Protein AF-A0A2V8JGI2-F1 (afdb_monomer_lite)

pLDDT: mean 92.16, std 6.66, range [58.88, 97.75]

Radius of gyration: 19.67 Å; chains: 1; bounding box: 47×32×58 Å

Foldseek 3Di:
DPVPVVVVVVVVVVVVVVVVVVVLVVLLVVLQVVLQVQCPDPCLPCVVPNDVSLVVSLVSSQVSCVVVVHHDDSVQKDKDQQDWDQDPPDRDIDRGMGIGGHD

Secondary structure (DSSP, 8-state):
--SHHHHHHHHHHHHHHHHHHHHHHHHHHHHHHHHHHHHTSGGG-HHHH-HHHHHHHHHHHHHHHHHTT----GGGEEEEEEEEEE-TTSS-EEEEEEEEE--

Sequence (103 aa):
MAMILPLLTLLLVGIVNMGLMIREHQVLQNAAREGARYSTLQGNRITTAGDATEQAIK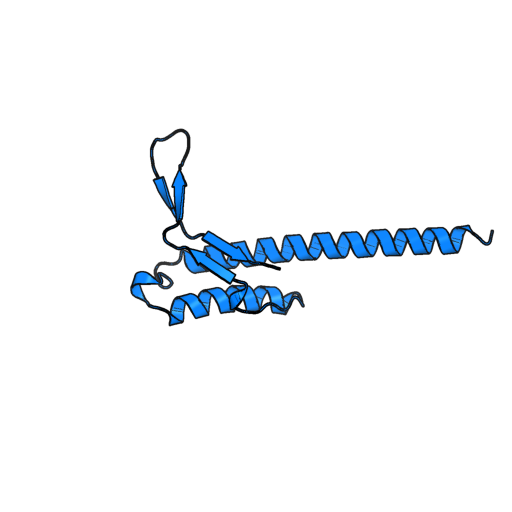TRVQRYLAQERITIATSDVTINQNYTYTVAPSPGTVTASQVTVSY

Structure (mmCIF, N/CA/C/O backbone):
data_AF-A0A2V8JGI2-F1
#
_entry.id   AF-A0A2V8JGI2-F1
#
loop_
_atom_site.group_PDB
_atom_site.id
_atom_site.type_symbol
_atom_site.label_atom_id
_atom_site.label_alt_id
_atom_site.label_comp_id
_atom_site.label_asym_id
_atom_site.label_entity_id
_atom_site.label_seq_id
_atom_site.pdbx_PDB_ins_code
_atom_site.Cartn_x
_atom_site.Cartn_y
_atom_site.Cartn_z
_atom_site.occupancy
_atom_site.B_iso_or_equiv
_atom_site.auth_seq_id
_atom_site.auth_comp_id
_atom_site.auth_asym_id
_atom_site.auth_atom_id
_atom_site.pdbx_PDB_model_num
ATOM 1 N N . MET A 1 1 ? -23.070 11.805 41.328 1.00 58.88 1 MET A N 1
ATOM 2 C CA . MET A 1 1 ? -21.936 11.200 40.592 1.00 58.88 1 MET A CA 1
ATOM 3 C C . MET A 1 1 ? -22.418 10.250 39.480 1.00 58.88 1 MET A C 1
ATOM 5 O O . MET A 1 1 ? -21.949 9.127 39.409 1.00 58.88 1 MET A O 1
ATOM 9 N N . ALA A 1 2 ? -23.348 10.665 38.605 1.00 80.50 2 ALA A N 1
ATOM 10 C CA . ALA A 1 2 ? -23.846 9.811 37.507 1.00 80.50 2 ALA A CA 1
ATOM 11 C C . ALA A 1 2 ? -23.284 10.203 36.125 1.00 80.50 2 ALA A C 1
ATOM 13 O O . ALA A 1 2 ? -23.287 9.394 35.209 1.00 80.50 2 ALA A O 1
ATOM 14 N N . MET A 1 3 ? -22.757 11.427 35.990 1.00 88.38 3 MET A N 1
ATOM 15 C CA . MET A 1 3 ? -22.284 11.988 34.714 1.00 88.38 3 MET A CA 1
ATOM 16 C C . MET A 1 3 ? -20.794 11.745 34.437 1.00 88.38 3 MET A C 1
ATOM 18 O O . MET A 1 3 ? -20.339 11.912 33.312 1.00 88.38 3 MET A O 1
ATOM 22 N N . ILE A 1 4 ? -20.022 11.348 35.452 1.00 94.44 4 ILE A N 1
ATOM 23 C CA . ILE A 1 4 ? -18.568 11.169 35.316 1.00 94.44 4 ILE A CA 1
ATOM 24 C C . ILE A 1 4 ? -18.260 9.922 34.486 1.00 94.44 4 ILE A C 1
ATOM 26 O O . ILE A 1 4 ? -17.464 9.985 33.558 1.00 94.44 4 ILE A O 1
ATOM 30 N N . LEU A 1 5 ? -18.927 8.804 34.780 1.00 93.69 5 LEU A N 1
ATOM 31 C CA . LEU A 1 5 ? -18.742 7.555 34.044 1.00 93.69 5 LEU A CA 1
ATOM 32 C C . LEU A 1 5 ? -19.060 7.688 32.541 1.00 93.69 5 LEU A C 1
ATOM 34 O O . LEU A 1 5 ? -18.179 7.354 31.752 1.00 93.69 5 LEU A O 1
ATOM 38 N N . PRO A 1 6 ? -20.222 8.225 32.108 1.00 94.12 6 PRO A N 1
ATOM 39 C CA . PRO A 1 6 ? -20.502 8.382 30.680 1.00 94.12 6 PRO A CA 1
ATOM 40 C C . PRO A 1 6 ? -19.512 9.331 29.982 1.00 94.12 6 PRO A C 1
ATOM 42 O O . PRO A 1 6 ? -19.098 9.062 28.852 1.00 94.12 6 PRO A O 1
ATOM 45 N N . LEU A 1 7 ? -19.060 10.393 30.659 1.00 95.06 7 LEU A N 1
ATOM 46 C CA . LEU A 1 7 ? -18.049 11.303 30.113 1.00 95.06 7 LEU A CA 1
ATOM 47 C C . LEU A 1 7 ? -16.687 10.614 29.931 1.00 95.06 7 LEU A C 1
ATOM 49 O O . LEU A 1 7 ? -16.057 10.763 28.886 1.00 95.06 7 LEU A O 1
ATOM 53 N N . LEU A 1 8 ? -16.248 9.825 30.915 1.00 95.75 8 LEU A N 1
ATOM 54 C CA . LEU A 1 8 ? -15.000 9.064 30.823 1.00 95.75 8 LEU A CA 1
ATOM 55 C C . LEU A 1 8 ? -15.067 7.996 29.729 1.00 95.75 8 LEU A C 1
ATOM 57 O O . LEU A 1 8 ? -14.092 7.818 29.003 1.00 95.75 8 LEU A O 1
ATOM 61 N N . THR A 1 9 ? -16.208 7.320 29.563 1.00 95.88 9 THR A N 1
ATOM 62 C CA . THR A 1 9 ? -16.375 6.348 28.472 1.00 95.88 9 THR A CA 1
ATOM 63 C C . THR A 1 9 ? -16.319 7.015 27.102 1.00 95.88 9 THR A C 1
ATOM 65 O O . THR A 1 9 ? -15.650 6.498 26.213 1.00 95.88 9 THR A O 1
ATOM 68 N N . LEU A 1 10 ? -16.944 8.188 26.940 1.00 96.69 10 LEU A N 1
ATOM 69 C CA . LEU A 1 10 ? -16.875 8.962 25.700 1.00 96.69 10 LEU A CA 1
ATOM 70 C C . LEU A 1 10 ? -15.424 9.351 25.381 1.00 96.69 10 LEU A C 1
ATOM 72 O O . LEU A 1 10 ? -14.963 9.158 24.257 1.00 96.69 10 LEU A O 1
ATOM 76 N N . LEU A 1 11 ? -14.700 9.860 26.382 1.00 97.38 11 LEU A N 1
ATOM 77 C CA . LEU A 1 11 ? -13.298 10.241 26.239 1.00 97.38 11 LEU A CA 1
ATOM 78 C C . LEU A 1 11 ? -12.432 9.039 25.841 1.00 97.38 11 LEU A C 1
ATOM 80 O O . LEU A 1 11 ? -11.627 9.142 24.919 1.00 97.38 11 LEU A O 1
ATOM 84 N N . LEU A 1 12 ? -12.618 7.894 26.502 1.00 97.44 12 LEU A N 1
ATOM 85 C CA . LEU A 1 12 ? -11.851 6.681 26.232 1.00 97.44 12 LEU A CA 1
ATOM 86 C C . LEU A 1 12 ? -12.106 6.168 24.812 1.00 97.44 12 LEU A C 1
ATOM 88 O O . LEU A 1 12 ? -11.152 5.881 24.093 1.00 97.44 12 LEU A O 1
ATOM 92 N N . VAL A 1 13 ? -13.368 6.121 24.376 1.00 97.75 13 VAL A N 1
ATOM 93 C CA . VAL A 1 13 ? -13.725 5.747 22.998 1.00 97.75 13 VAL A CA 1
ATOM 94 C C . VAL A 1 13 ? -13.089 6.707 21.990 1.00 97.75 13 VAL A C 1
ATOM 96 O O . VAL A 1 13 ? -12.518 6.256 20.999 1.00 97.75 13 VAL A O 1
ATOM 99 N N . GLY A 1 14 ? -13.122 8.017 22.255 1.00 97.50 14 GLY A N 1
ATOM 100 C CA . GLY A 1 14 ? -12.480 9.018 21.400 1.00 97.50 14 GLY A CA 1
ATOM 101 C C . GLY A 1 14 ? -10.970 8.804 21.261 1.00 97.50 14 GLY A C 1
ATOM 102 O O . GLY A 1 14 ? -10.450 8.779 20.146 1.00 97.50 14 GLY A O 1
ATOM 103 N N . ILE A 1 15 ? -10.275 8.581 22.381 1.00 97.69 15 ILE A N 1
ATOM 104 C CA . ILE A 1 15 ? -8.827 8.325 22.402 1.00 97.69 15 ILE A CA 1
ATOM 105 C C . ILE A 1 15 ? -8.488 7.036 21.646 1.00 97.69 15 ILE A C 1
ATOM 107 O O . ILE A 1 15 ? -7.568 7.031 20.830 1.00 97.69 15 ILE A O 1
ATOM 111 N N . VAL A 1 16 ? -9.233 5.952 21.885 1.00 97.62 16 VAL A N 1
ATOM 112 C CA . VAL A 1 16 ? -8.998 4.664 21.215 1.00 97.62 16 VAL A CA 1
ATOM 113 C C . VAL A 1 16 ? -9.202 4.795 19.707 1.00 97.62 16 VAL A C 1
ATOM 115 O O . VAL A 1 16 ? -8.327 4.389 18.947 1.00 97.62 16 VAL A O 1
ATOM 118 N N . ASN A 1 17 ? -10.296 5.418 19.263 1.00 96.38 17 ASN A N 1
ATOM 119 C CA . ASN A 1 17 ? -10.575 5.594 17.836 1.00 96.38 17 ASN A CA 1
ATOM 120 C C . ASN A 1 17 ? -9.498 6.433 17.136 1.00 96.38 17 ASN A C 1
ATOM 122 O O . ASN A 1 17 ? -9.038 6.069 16.053 1.00 96.38 17 ASN A O 1
ATOM 126 N N . MET A 1 18 ? -9.043 7.519 17.765 1.00 96.94 18 MET A N 1
ATOM 127 C CA . MET A 1 18 ? -7.966 8.337 17.206 1.00 96.94 18 MET A CA 1
ATOM 128 C C . MET A 1 18 ? -6.629 7.583 17.179 1.00 96.94 18 MET A C 1
ATOM 130 O O . MET A 1 18 ? -5.902 7.658 16.189 1.00 96.94 18 MET A O 1
ATOM 134 N N . GLY A 1 19 ? -6.326 6.797 18.216 1.00 96.50 19 GLY A N 1
ATOM 135 C CA . GLY A 1 19 ? -5.147 5.930 18.239 1.00 96.50 19 GLY A CA 1
ATOM 136 C C . GLY A 1 19 ? -5.154 4.890 17.115 1.00 96.50 19 GLY A C 1
ATOM 137 O O . GLY A 1 19 ? -4.126 4.674 16.472 1.00 96.50 19 GLY A O 1
ATOM 138 N N . LEU A 1 20 ? -6.314 4.291 16.830 1.00 95.12 20 LEU A N 1
ATOM 139 C CA . LEU A 1 20 ? -6.480 3.341 15.727 1.00 95.12 20 LEU A CA 1
ATOM 140 C C . LEU A 1 20 ? -6.281 4.008 14.357 1.00 95.12 20 LEU A C 1
ATOM 142 O O . LEU A 1 20 ? -5.543 3.464 13.538 1.00 95.12 20 LEU A O 1
ATOM 146 N N . MET A 1 21 ? -6.830 5.207 14.136 1.00 94.50 21 MET A N 1
ATOM 147 C CA . MET A 1 21 ? -6.595 5.970 12.899 1.00 94.50 21 MET A CA 1
ATOM 148 C C . MET A 1 21 ? -5.111 6.289 12.679 1.00 94.50 21 MET A C 1
ATOM 150 O O . MET A 1 21 ? -4.586 6.115 11.578 1.00 94.50 21 MET A O 1
ATOM 154 N N . ILE A 1 22 ? -4.408 6.728 13.729 1.00 96.25 22 ILE A N 1
ATOM 155 C CA . ILE A 1 22 ? -2.970 7.021 13.644 1.00 96.25 22 ILE A CA 1
ATOM 156 C C . ILE A 1 22 ? -2.182 5.745 13.327 1.00 96.25 22 ILE A C 1
ATOM 158 O O . ILE A 1 22 ? -1.279 5.777 12.486 1.00 96.25 22 ILE A O 1
ATOM 162 N N . ARG A 1 23 ? -2.538 4.617 13.958 1.00 96.00 23 ARG A N 1
ATOM 163 C CA . ARG A 1 23 ? -1.930 3.313 13.667 1.00 96.00 23 ARG A CA 1
ATOM 164 C C . ARG A 1 23 ? -2.092 2.948 12.191 1.00 96.00 23 ARG A C 1
ATOM 166 O O . ARG A 1 23 ? -1.101 2.592 11.561 1.00 96.00 23 ARG A O 1
ATOM 173 N N . GLU A 1 24 ? -3.303 3.027 11.641 1.00 94.94 24 GLU A N 1
ATOM 174 C CA . GLU A 1 24 ? -3.552 2.677 10.234 1.00 94.94 24 GLU A CA 1
ATOM 175 C C . GLU A 1 24 ? -2.714 3.532 9.283 1.00 94.94 24 GLU A C 1
ATOM 177 O O . GLU A 1 24 ? -2.063 2.998 8.384 1.00 94.94 24 GLU A O 1
ATOM 182 N N . HIS A 1 25 ? -2.628 4.840 9.536 1.00 94.69 25 HIS A N 1
ATOM 183 C CA . HIS A 1 25 ? -1.811 5.734 8.722 1.00 94.69 25 HIS A CA 1
ATOM 184 C C . HIS A 1 25 ? -0.321 5.353 8.737 1.00 94.69 25 HIS A C 1
ATOM 186 O O . HIS A 1 25 ? 0.325 5.301 7.689 1.00 94.69 25 HIS A O 1
ATOM 192 N N . GLN A 1 26 ? 0.232 5.029 9.909 1.00 96.62 26 GLN A N 1
ATOM 193 C CA . GLN A 1 26 ? 1.624 4.581 10.032 1.00 96.62 26 GLN A CA 1
ATOM 194 C C . GLN A 1 26 ? 1.863 3.240 9.330 1.00 96.62 26 GLN A C 1
ATOM 196 O O . GLN A 1 26 ? 2.891 3.051 8.676 1.00 96.62 26 GLN A O 1
ATOM 201 N N . VAL A 1 27 ? 0.914 2.311 9.441 1.00 97.31 27 VAL A N 1
ATOM 202 C CA . VAL A 1 27 ? 0.977 1.010 8.769 1.00 97.31 27 VAL A CA 1
ATOM 203 C C . VAL A 1 27 ? 0.976 1.179 7.246 1.00 97.31 27 VAL A C 1
ATOM 205 O O . VAL A 1 27 ? 1.811 0.570 6.576 1.00 97.31 27 VAL A O 1
ATOM 208 N N . LEU A 1 28 ? 0.120 2.048 6.700 1.00 96.25 28 LEU A N 1
ATOM 209 C CA . LEU A 1 28 ? 0.082 2.364 5.266 1.00 96.25 28 LEU A CA 1
ATOM 210 C C . LEU A 1 28 ? 1.411 2.947 4.772 1.00 96.25 28 LEU A C 1
ATOM 212 O O . LEU A 1 28 ? 1.956 2.483 3.769 1.00 96.25 28 LEU A O 1
ATOM 216 N N . GLN A 1 29 ? 1.983 3.906 5.507 1.00 96.56 29 GLN A N 1
ATOM 217 C CA . GLN A 1 29 ? 3.295 4.471 5.176 1.00 96.56 29 GLN A CA 1
ATOM 218 C C . GLN A 1 29 ? 4.407 3.413 5.213 1.00 96.56 29 GLN A C 1
ATOM 220 O O . GLN A 1 29 ? 5.270 3.374 4.333 1.00 96.56 29 GLN A O 1
ATOM 225 N N . ASN A 1 30 ? 4.386 2.527 6.210 1.00 97.06 30 ASN A N 1
ATOM 226 C CA . ASN A 1 30 ? 5.352 1.438 6.320 1.00 97.06 30 ASN A CA 1
ATOM 227 C C . ASN A 1 30 ? 5.223 0.432 5.170 1.00 97.06 30 ASN A C 1
ATOM 229 O O . ASN A 1 30 ? 6.245 0.015 4.619 1.00 97.06 30 ASN A O 1
ATOM 233 N N . ALA A 1 31 ? 3.998 0.095 4.766 1.00 97.12 31 ALA A N 1
ATOM 234 C CA . ALA A 1 31 ? 3.742 -0.782 3.631 1.00 97.12 31 ALA A CA 1
ATOM 235 C C . ALA A 1 31 ? 4.234 -0.166 2.313 1.00 97.12 31 ALA A C 1
ATOM 237 O O . ALA A 1 31 ? 4.927 -0.838 1.546 1.00 97.12 31 ALA A O 1
ATOM 238 N N . ALA A 1 32 ? 3.951 1.120 2.076 1.00 96.88 32 ALA A N 1
ATOM 239 C CA . ALA A 1 32 ? 4.445 1.848 0.908 1.00 96.88 32 ALA A CA 1
ATOM 240 C C . ALA A 1 32 ? 5.982 1.880 0.873 1.00 96.88 32 ALA A C 1
ATOM 242 O O . ALA A 1 32 ? 6.591 1.616 -0.165 1.00 96.88 32 ALA A O 1
ATOM 243 N N . ARG A 1 33 ? 6.623 2.120 2.024 1.00 96.25 33 ARG A N 1
ATOM 244 C CA . ARG A 1 33 ? 8.086 2.113 2.170 1.00 96.25 33 ARG A CA 1
ATOM 245 C C . ARG A 1 33 ? 8.699 0.742 1.882 1.00 96.25 33 ARG A C 1
ATOM 247 O O . ARG A 1 33 ? 9.708 0.670 1.182 1.00 96.25 33 ARG A O 1
ATOM 254 N N . GLU A 1 34 ? 8.105 -0.341 2.380 1.00 96.06 34 GLU A N 1
ATOM 255 C CA . GLU A 1 34 ? 8.570 -1.701 2.070 1.00 96.06 34 GLU A CA 1
ATOM 256 C C . GLU A 1 34 ? 8.346 -2.051 0.591 1.00 96.06 34 GLU A C 1
ATOM 258 O O . GLU A 1 34 ? 9.221 -2.653 -0.034 1.00 96.06 34 GLU A O 1
ATOM 263 N N . GLY A 1 35 ? 7.226 -1.618 0.001 1.00 95.50 35 GLY A N 1
ATOM 264 C CA . GLY A 1 35 ? 6.970 -1.727 -1.436 1.00 95.50 35 GLY A CA 1
ATOM 265 C C . GLY A 1 35 ? 8.024 -1.003 -2.270 1.00 95.50 35 GLY A C 1
ATOM 266 O O . GLY A 1 35 ? 8.584 -1.588 -3.195 1.00 95.50 35 GLY A O 1
ATOM 267 N N . ALA A 1 36 ? 8.357 0.238 -1.907 1.00 95.19 36 ALA A N 1
ATOM 268 C CA . ALA A 1 36 ? 9.392 1.023 -2.573 1.00 95.19 36 ALA A CA 1
ATOM 269 C C . ALA A 1 36 ? 10.773 0.364 -2.449 1.00 95.19 36 ALA A C 1
ATOM 271 O O . ALA A 1 36 ? 11.469 0.225 -3.453 1.00 95.19 36 ALA A O 1
ATOM 272 N N . ARG A 1 37 ? 11.143 -0.125 -1.255 1.00 94.62 37 ARG A N 1
ATOM 273 C CA . ARG A 1 37 ? 12.395 -0.873 -1.040 1.00 94.62 37 ARG A CA 1
ATOM 274 C C . ARG A 1 37 ? 12.473 -2.115 -1.922 1.00 94.62 37 ARG A C 1
ATOM 276 O O . ARG A 1 37 ? 13.521 -2.406 -2.486 1.00 94.62 37 ARG A O 1
ATOM 283 N N . TYR A 1 38 ? 11.381 -2.868 -2.019 1.00 95.56 38 TYR A N 1
ATOM 284 C CA . TYR A 1 38 ? 11.337 -4.067 -2.848 1.00 95.56 38 TYR A CA 1
ATOM 285 C C . TYR A 1 38 ? 11.401 -3.719 -4.342 1.00 95.56 38 TYR A C 1
ATOM 287 O O . TYR A 1 38 ? 12.108 -4.386 -5.093 1.00 95.56 38 TYR A O 1
ATOM 295 N N . SER A 1 39 ? 10.726 -2.649 -4.760 1.00 94.88 39 SER A N 1
ATOM 296 C CA . SER A 1 39 ? 10.679 -2.176 -6.147 1.00 94.88 39 SER A CA 1
ATOM 297 C C . SER A 1 39 ? 12.033 -1.677 -6.676 1.00 94.88 39 SER A C 1
ATOM 299 O O . SER A 1 39 ? 12.302 -1.793 -7.867 1.00 94.88 39 SER A O 1
ATOM 301 N N . THR A 1 40 ? 12.920 -1.152 -5.824 1.00 91.88 40 THR A N 1
ATOM 302 C CA . THR A 1 40 ? 14.244 -0.664 -6.261 1.00 91.88 40 THR A CA 1
ATOM 303 C C . THR A 1 40 ? 15.277 -1.768 -6.498 1.00 91.88 40 THR A C 1
ATOM 305 O O . THR A 1 40 ? 16.338 -1.494 -7.064 1.00 91.88 40 THR A O 1
ATOM 308 N N . LEU A 1 41 ? 14.999 -3.012 -6.094 1.00 92.44 41 LEU A N 1
ATOM 309 C CA . LEU A 1 41 ? 15.913 -4.134 -6.310 1.00 92.44 41 LEU A CA 1
ATOM 310 C C . LEU A 1 41 ? 16.084 -4.411 -7.809 1.00 92.44 41 LEU A C 1
ATOM 312 O O . LEU A 1 41 ? 15.113 -4.429 -8.560 1.00 92.44 41 LEU A O 1
ATOM 316 N N . GLN A 1 42 ? 17.316 -4.696 -8.244 1.00 88.50 42 GLN A N 1
ATOM 317 C CA . GLN A 1 42 ? 17.630 -4.910 -9.663 1.00 88.50 42 GLN A CA 1
ATOM 318 C C . GLN A 1 42 ? 16.777 -6.016 -10.306 1.00 88.50 42 GLN A C 1
ATOM 320 O O . GLN A 1 42 ? 16.312 -5.847 -11.430 1.00 88.50 42 GLN A O 1
ATOM 325 N N . GLY A 1 43 ? 16.525 -7.113 -9.583 1.00 89.00 43 GLY A N 1
ATOM 326 C CA . GLY A 1 43 ? 15.671 -8.210 -10.054 1.00 89.00 43 GLY A CA 1
ATOM 327 C C . GLY A 1 43 ? 14.187 -7.847 -10.180 1.00 89.00 43 GLY A C 1
ATOM 328 O O . GLY A 1 43 ? 13.447 -8.558 -10.849 1.00 89.00 43 GLY A O 1
ATOM 329 N N . ASN A 1 44 ? 13.763 -6.726 -9.590 1.00 92.75 44 ASN A N 1
ATOM 330 C CA . ASN A 1 44 ? 12.380 -6.262 -9.590 1.00 92.75 44 ASN A CA 1
ATOM 331 C C . ASN A 1 44 ? 12.149 -5.068 -10.528 1.00 92.75 44 ASN A C 1
ATOM 333 O O . ASN A 1 44 ? 11.134 -4.380 -10.424 1.00 92.75 44 ASN A O 1
ATOM 337 N N . ARG A 1 45 ? 13.066 -4.808 -11.466 1.00 91.00 45 ARG A N 1
ATOM 338 C CA . ARG A 1 45 ? 12.856 -3.788 -12.497 1.00 91.00 45 ARG A CA 1
ATOM 339 C C . ARG A 1 45 ? 11.796 -4.263 -13.490 1.00 91.00 45 ARG A C 1
ATOM 341 O O . ARG A 1 45 ? 12.025 -5.216 -14.234 1.00 91.00 45 ARG A O 1
ATOM 348 N N . ILE A 1 46 ? 10.664 -3.566 -13.539 1.00 91.00 46 ILE A N 1
ATOM 349 C CA . ILE A 1 46 ? 9.517 -3.900 -14.399 1.00 91.00 46 ILE A CA 1
ATOM 350 C C . ILE A 1 46 ? 9.929 -3.864 -15.873 1.00 91.00 46 ILE A C 1
ATOM 352 O O . ILE A 1 46 ? 9.568 -4.749 -16.636 1.00 91.00 46 ILE A O 1
ATOM 356 N N . THR A 1 47 ? 10.783 -2.917 -16.271 1.00 87.12 47 THR A N 1
ATOM 357 C CA . THR A 1 47 ? 11.275 -2.826 -17.657 1.00 87.12 47 THR A CA 1
ATOM 358 C C . THR A 1 47 ? 12.116 -4.025 -18.101 1.00 87.12 47 THR A C 1
ATOM 360 O O . THR A 1 47 ? 12.293 -4.228 -19.297 1.00 87.12 47 THR A O 1
ATOM 363 N N . THR A 1 48 ? 12.666 -4.802 -17.162 1.00 82.94 48 THR A N 1
ATOM 364 C CA . THR A 1 48 ? 13.503 -5.979 -17.448 1.00 82.94 48 THR A CA 1
ATOM 365 C C . THR A 1 48 ? 12.734 -7.285 -17.259 1.00 82.94 48 THR A C 1
ATOM 367 O O . THR A 1 48 ? 12.920 -8.215 -18.034 1.00 82.94 48 THR A O 1
ATOM 370 N N . ALA A 1 49 ? 11.880 -7.357 -16.235 1.00 79.50 49 ALA A N 1
ATOM 371 C CA . ALA A 1 49 ? 11.196 -8.582 -15.820 1.00 79.50 49 ALA A CA 1
ATOM 372 C C . ALA A 1 49 ? 9.698 -8.639 -16.199 1.00 79.50 49 ALA A C 1
ATOM 374 O O . ALA A 1 49 ? 9.084 -9.699 -16.088 1.00 79.50 49 ALA A O 1
ATOM 375 N N . GLY A 1 50 ? 9.116 -7.532 -16.670 1.00 85.06 50 GLY A N 1
ATOM 376 C CA . GLY A 1 50 ? 7.731 -7.439 -17.141 1.00 85.06 50 GLY A CA 1
ATOM 377 C C . GLY A 1 50 ? 6.668 -7.361 -16.037 1.00 85.06 50 GLY A C 1
ATOM 378 O O . GLY A 1 50 ? 6.964 -7.180 -14.853 1.00 85.06 50 GLY A O 1
ATOM 379 N N . ASP A 1 51 ? 5.408 -7.517 -16.446 1.00 84.06 51 ASP A N 1
ATOM 380 C CA . ASP A 1 51 ? 4.207 -7.269 -15.627 1.00 84.06 51 ASP A CA 1
ATOM 381 C C . ASP A 1 51 ? 4.087 -8.182 -14.394 1.00 84.06 51 ASP A C 1
ATOM 383 O O . ASP A 1 51 ? 3.540 -7.786 -13.362 1.00 84.06 51 ASP A O 1
ATOM 387 N N . ALA A 1 52 ? 4.642 -9.399 -14.455 1.00 84.69 52 ALA A N 1
ATOM 388 C CA . ALA A 1 52 ? 4.651 -10.329 -13.320 1.00 84.69 52 ALA A CA 1
ATOM 389 C C . ALA A 1 52 ? 5.369 -9.731 -12.095 1.00 84.69 52 ALA A C 1
ATOM 391 O O . ALA A 1 52 ? 4.968 -9.954 -10.950 1.00 84.69 52 ALA A O 1
ATOM 392 N N . THR A 1 53 ? 6.396 -8.920 -12.338 1.00 91.75 53 THR A N 1
ATOM 393 C CA . THR A 1 53 ? 7.150 -8.218 -11.299 1.00 91.75 53 THR A CA 1
ATOM 394 C C . THR A 1 53 ? 6.372 -7.049 -10.719 1.00 91.75 53 THR A C 1
ATOM 396 O O . THR A 1 53 ? 6.381 -6.857 -9.502 1.00 91.75 53 THR A O 1
ATOM 399 N N . GLU A 1 54 ? 5.646 -6.298 -11.550 1.00 93.44 54 GLU A N 1
ATOM 400 C CA . GLU A 1 54 ? 4.749 -5.251 -11.059 1.00 93.44 54 GLU A CA 1
ATOM 401 C C . GLU A 1 54 ? 3.705 -5.850 -10.105 1.00 93.44 54 GLU A C 1
ATOM 403 O O . GLU A 1 54 ? 3.524 -5.366 -8.983 1.00 93.44 54 GLU A O 1
ATOM 408 N N . GLN A 1 55 ? 3.095 -6.971 -10.497 1.00 95.00 55 GLN A N 1
ATOM 409 C CA . GLN A 1 55 ? 2.137 -7.679 -9.653 1.00 95.00 55 GLN A CA 1
ATOM 410 C C . GLN A 1 55 ? 2.778 -8.218 -8.367 1.00 95.00 55 GLN A C 1
ATOM 412 O O . GLN A 1 55 ? 2.153 -8.167 -7.303 1.00 95.00 55 GLN A O 1
ATOM 417 N N . ALA A 1 56 ? 4.026 -8.691 -8.416 1.00 94.75 56 ALA A N 1
ATOM 418 C CA . ALA A 1 56 ? 4.755 -9.136 -7.229 1.00 94.75 56 ALA A CA 1
ATOM 419 C C . ALA A 1 56 ? 5.001 -7.988 -6.232 1.00 94.75 56 ALA A C 1
ATOM 421 O O . ALA A 1 56 ? 4.818 -8.175 -5.026 1.00 94.75 56 ALA A O 1
ATOM 422 N N . ILE A 1 57 ? 5.347 -6.789 -6.717 1.00 95.75 57 ILE A N 1
ATOM 423 C CA . ILE A 1 57 ? 5.516 -5.593 -5.877 1.00 95.75 57 ILE A CA 1
ATOM 424 C C . ILE A 1 57 ? 4.175 -5.188 -5.245 1.00 95.75 57 ILE A C 1
ATOM 426 O O . ILE A 1 57 ? 4.117 -4.980 -4.031 1.00 95.75 57 ILE A O 1
ATOM 430 N N . LYS A 1 58 ? 3.077 -5.155 -6.014 1.00 97.00 58 LYS A N 1
ATOM 431 C CA . LYS A 1 58 ? 1.727 -4.870 -5.480 1.00 97.00 58 LYS A CA 1
ATOM 432 C C . LYS A 1 58 ? 1.314 -5.887 -4.417 1.00 97.00 58 LYS A C 1
ATOM 434 O O . LYS A 1 58 ? 0.883 -5.519 -3.325 1.00 97.00 58 LYS A O 1
ATOM 439 N N . THR A 1 59 ? 1.537 -7.171 -4.695 1.00 96.75 59 THR A N 1
ATOM 440 C CA . THR A 1 59 ? 1.245 -8.272 -3.766 1.00 96.75 59 THR A CA 1
ATOM 441 C C . THR A 1 59 ? 2.075 -8.161 -2.487 1.00 96.75 59 THR A C 1
ATOM 443 O O . THR A 1 59 ? 1.592 -8.484 -1.403 1.00 96.75 59 THR A O 1
ATOM 446 N N . ARG A 1 60 ? 3.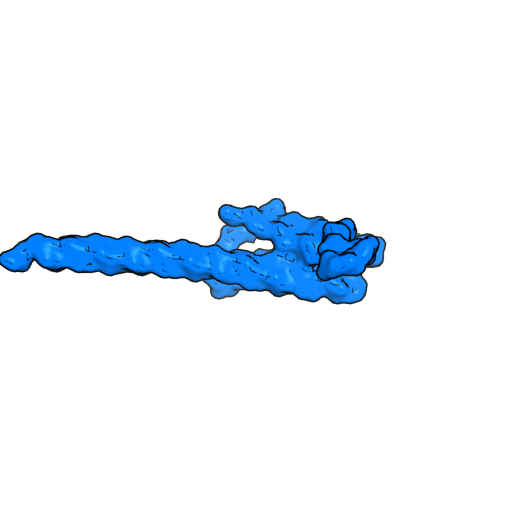322 -7.679 -2.568 1.00 96.19 60 ARG A N 1
ATOM 447 C CA . ARG A 1 60 ? 4.174 -7.447 -1.392 1.00 96.19 60 ARG A CA 1
ATOM 448 C C . ARG A 1 60 ? 3.569 -6.398 -0.458 1.00 96.19 60 ARG A C 1
ATOM 450 O O . ARG A 1 60 ? 3.498 -6.653 0.743 1.00 96.19 60 ARG A O 1
ATOM 457 N N . VAL A 1 61 ? 3.109 -5.271 -1.002 1.00 97.44 61 VAL A N 1
ATOM 458 C CA . VAL A 1 61 ? 2.426 -4.209 -0.239 1.00 97.44 61 VAL A CA 1
ATOM 459 C C . VAL A 1 61 ? 1.127 -4.736 0.368 1.00 97.44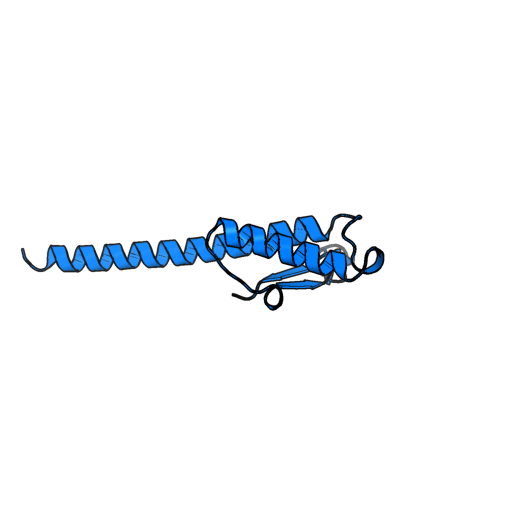 61 VAL A C 1
ATOM 461 O O . VAL A 1 61 ? 0.909 -4.606 1.571 1.00 97.44 61 VAL A O 1
ATOM 464 N N . GLN A 1 62 ? 0.306 -5.414 -0.436 1.00 97.44 62 GLN A N 1
ATOM 465 C CA . GLN A 1 62 ? -0.956 -5.996 0.016 1.00 97.44 62 GLN A CA 1
ATOM 466 C C . GLN A 1 62 ? -0.749 -6.999 1.161 1.00 97.44 62 GLN A C 1
ATOM 468 O O . GLN A 1 62 ? -1.472 -6.967 2.153 1.00 97.44 62 GLN A O 1
ATOM 473 N N . ARG A 1 63 ? 0.266 -7.868 1.067 1.00 97.00 63 ARG A N 1
ATOM 474 C CA . ARG A 1 63 ? 0.599 -8.831 2.127 1.00 97.00 63 ARG A CA 1
ATOM 475 C C . ARG A 1 63 ? 1.038 -8.153 3.419 1.00 97.00 63 ARG A C 1
ATOM 477 O O . ARG A 1 63 ? 0.671 -8.641 4.483 1.00 97.00 63 ARG A O 1
ATOM 484 N N . TYR A 1 64 ? 1.806 -7.066 3.331 1.00 97.31 64 TYR A N 1
ATOM 485 C CA . TYR A 1 64 ? 2.204 -6.287 4.505 1.00 97.31 64 TYR A CA 1
ATOM 486 C C . TYR A 1 64 ? 0.967 -5.743 5.233 1.00 97.31 64 TYR A C 1
ATOM 488 O O . TYR A 1 64 ? 0.828 -5.906 6.440 1.00 97.31 64 TYR A O 1
ATOM 496 N N . LEU A 1 65 ? 0.023 -5.161 4.489 1.00 96.94 65 LEU A N 1
ATOM 497 C CA . LEU A 1 65 ? -1.211 -4.609 5.055 1.00 96.94 65 LEU A CA 1
ATOM 498 C C . LEU A 1 65 ? -2.145 -5.692 5.603 1.00 96.94 65 LEU A C 1
ATOM 500 O O . LEU A 1 65 ? -2.703 -5.531 6.689 1.00 96.94 65 LEU A O 1
ATOM 504 N N . ALA A 1 66 ? -2.242 -6.836 4.923 1.00 96.81 66 ALA A N 1
ATOM 505 C CA . ALA A 1 66 ? -3.062 -7.958 5.371 1.00 96.81 66 ALA A CA 1
ATOM 506 C C . ALA A 1 66 ? -2.597 -8.524 6.727 1.00 96.81 66 ALA A C 1
ATOM 508 O O . ALA A 1 66 ? -3.430 -8.918 7.547 1.00 96.81 66 ALA A O 1
ATOM 509 N N . GLN A 1 67 ? -1.283 -8.526 6.998 1.00 96.62 67 GLN A N 1
ATOM 510 C CA . GLN A 1 67 ? -0.727 -8.908 8.306 1.00 96.62 67 GLN A CA 1
ATOM 511 C C . GLN A 1 67 ? -1.198 -7.972 9.428 1.00 96.62 67 GLN A C 1
ATOM 513 O O . GLN A 1 67 ? -1.435 -8.421 10.547 1.00 96.62 67 GLN A O 1
ATOM 518 N N . GLU A 1 68 ? -1.422 -6.701 9.100 1.00 96.06 68 GLU A N 1
ATOM 519 C CA . GLU A 1 68 ? -1.906 -5.661 10.010 1.00 96.06 68 GLU A CA 1
ATOM 520 C C . GLU A 1 68 ? -3.437 -5.533 10.042 1.00 96.06 68 GLU A C 1
ATOM 522 O O . GLU A 1 68 ? -3.965 -4.604 10.663 1.00 96.06 68 GLU A O 1
ATOM 527 N N . ARG A 1 69 ? -4.149 -6.491 9.426 1.00 95.31 69 ARG A N 1
ATOM 528 C CA . ARG A 1 69 ? -5.618 -6.549 9.297 1.00 95.31 69 ARG A CA 1
ATOM 529 C C . ARG A 1 69 ? -6.224 -5.447 8.420 1.00 95.31 69 ARG A C 1
ATOM 531 O O . ARG A 1 69 ? -7.422 -5.202 8.505 1.00 95.31 69 ARG A O 1
ATOM 538 N N . ILE A 1 70 ? -5.425 -4.841 7.546 1.00 95.00 70 ILE A N 1
ATOM 539 C CA . ILE A 1 70 ? -5.876 -3.862 6.555 1.00 95.00 70 ILE A CA 1
ATOM 540 C C . ILE A 1 70 ? -5.986 -4.566 5.200 1.00 95.00 70 ILE A C 1
ATOM 542 O O . ILE A 1 70 ? -5.020 -5.155 4.715 1.00 95.00 70 ILE A O 1
ATOM 546 N N . THR A 1 71 ? -7.169 -4.531 4.586 1.00 95.06 71 THR A N 1
ATOM 547 C CA . THR A 1 71 ? -7.411 -5.167 3.282 1.00 95.06 71 THR A CA 1
ATOM 548 C C . THR A 1 71 ? -7.489 -4.106 2.198 1.00 95.06 71 THR A C 1
ATOM 550 O O . THR A 1 71 ? -8.298 -3.192 2.300 1.00 95.06 71 THR A O 1
ATOM 553 N N . ILE A 1 72 ? -6.671 -4.260 1.157 1.00 94.88 72 ILE A N 1
ATOM 554 C CA . ILE A 1 72 ? -6.684 -3.419 -0.044 1.00 94.88 72 ILE A CA 1
ATOM 555 C C . ILE A 1 72 ? -6.704 -4.290 -1.300 1.00 94.88 72 ILE A C 1
ATOM 557 O O . ILE A 1 72 ? -6.265 -5.451 -1.269 1.00 94.88 72 ILE A O 1
ATOM 561 N N . ALA A 1 73 ? -7.175 -3.732 -2.408 1.00 95.56 73 ALA A N 1
ATOM 562 C CA . ALA A 1 73 ? -7.018 -4.325 -3.724 1.00 95.56 73 ALA A CA 1
ATOM 563 C C . ALA A 1 73 ? -5.637 -3.979 -4.302 1.00 95.56 73 ALA A C 1
ATOM 565 O O . ALA A 1 73 ? -5.026 -2.962 -3.982 1.00 95.56 73 ALA A O 1
ATOM 566 N N . THR A 1 74 ? -5.123 -4.810 -5.211 1.00 93.94 74 THR A N 1
ATOM 567 C CA . THR A 1 74 ? -3.865 -4.488 -5.908 1.00 93.94 74 THR A CA 1
ATOM 568 C C . THR A 1 74 ? -4.007 -3.286 -6.843 1.00 93.94 74 THR A C 1
ATOM 570 O O . THR A 1 74 ? -3.001 -2.676 -7.188 1.00 93.94 74 THR A O 1
ATOM 573 N N . SER A 1 75 ? -5.233 -2.928 -7.243 1.00 95.25 75 SER A N 1
ATOM 574 C CA . SER A 1 75 ? -5.539 -1.691 -7.977 1.00 95.25 75 SER A CA 1
ATOM 575 C C . SER A 1 75 ? -5.255 -0.427 -7.169 1.00 95.25 75 SER A C 1
ATOM 577 O O . SER A 1 75 ? -5.003 0.617 -7.761 1.00 95.25 75 SER A O 1
ATOM 579 N N . ASP A 1 76 ? -5.247 -0.531 -5.841 1.00 95.75 76 ASP A N 1
ATOM 580 C CA . ASP A 1 76 ? -5.026 0.597 -4.937 1.00 95.75 76 ASP A CA 1
ATOM 581 C C . ASP A 1 76 ? -3.533 0.922 -4.778 1.00 95.75 76 ASP A C 1
ATOM 583 O O . ASP A 1 76 ? -3.156 1.901 -4.137 1.00 95.75 76 ASP A O 1
ATOM 587 N N . VAL A 1 77 ? -2.661 0.097 -5.367 1.00 96.62 77 VAL A N 1
ATOM 588 C CA . VAL A 1 77 ? -1.212 0.276 -5.354 1.00 96.62 77 VAL A CA 1
ATOM 589 C C . VAL A 1 77 ? -0.741 0.643 -6.753 1.00 96.62 77 VAL A C 1
ATOM 591 O O . VAL A 1 77 ? -0.873 -0.143 -7.692 1.00 96.62 77 VAL A O 1
ATOM 594 N N . THR A 1 78 ? -0.124 1.813 -6.892 1.00 95.94 78 THR A N 1
ATOM 595 C CA . THR A 1 78 ? 0.506 2.245 -8.148 1.00 95.94 78 THR A CA 1
ATOM 596 C C . THR A 1 78 ? 2.019 2.334 -7.986 1.00 95.94 78 THR A C 1
ATOM 598 O O . THR A 1 78 ? 2.531 2.706 -6.927 1.00 95.94 78 THR A O 1
ATOM 601 N N . ILE A 1 79 ? 2.750 1.930 -9.027 1.00 95.06 79 ILE A N 1
ATOM 602 C CA . ILE A 1 79 ? 4.212 1.841 -9.021 1.00 95.06 79 ILE A CA 1
ATOM 603 C C . ILE A 1 79 ? 4.747 2.658 -10.193 1.00 95.06 79 ILE A C 1
ATOM 605 O O . ILE A 1 79 ? 4.361 2.441 -11.337 1.00 95.06 79 ILE A O 1
ATOM 609 N N . ASN A 1 80 ? 5.674 3.567 -9.913 1.00 94.12 80 ASN A N 1
ATOM 610 C CA . ASN A 1 80 ? 6.400 4.326 -10.920 1.00 94.12 80 ASN A CA 1
ATOM 611 C C . ASN A 1 80 ? 7.908 4.192 -10.673 1.00 94.12 80 ASN A C 1
ATOM 613 O O . ASN A 1 80 ? 8.477 4.887 -9.834 1.00 94.12 80 ASN A O 1
ATOM 617 N N . GLN A 1 81 ? 8.560 3.289 -11.410 1.00 93.19 81 GLN A N 1
ATOM 618 C CA . GLN A 1 81 ? 10.014 3.062 -11.339 1.00 93.19 81 GLN A CA 1
ATOM 619 C C . GLN A 1 81 ? 10.849 4.071 -12.140 1.00 93.19 81 GLN A C 1
ATOM 621 O O . GLN A 1 81 ? 12.077 4.034 -12.079 1.00 93.19 81 GLN A O 1
ATOM 626 N N . ASN A 1 82 ? 10.193 4.967 -12.877 1.00 90.94 82 ASN A N 1
ATOM 627 C CA . ASN A 1 82 ? 10.831 6.022 -13.661 1.00 90.94 82 ASN A CA 1
ATOM 628 C C . ASN A 1 82 ? 10.675 7.393 -12.988 1.00 90.94 82 ASN A C 1
ATOM 630 O O . ASN A 1 82 ? 10.852 8.426 -13.631 1.00 90.94 82 ASN A O 1
ATOM 634 N N . TYR A 1 83 ? 10.327 7.413 -11.699 1.00 91.50 83 TYR A N 1
ATOM 635 C CA . TYR A 1 83 ? 10.143 8.645 -10.951 1.00 91.50 83 TYR A CA 1
ATOM 636 C C . TYR A 1 83 ? 11.477 9.387 -10.833 1.00 91.50 83 TYR A C 1
ATOM 638 O O . TYR A 1 83 ? 12.476 8.821 -10.391 1.00 91.50 83 TYR A O 1
ATOM 646 N N . THR A 1 84 ? 11.510 10.655 -11.228 1.00 89.75 84 THR A N 1
ATOM 647 C CA . THR A 1 84 ? 12.707 11.491 -11.136 1.00 89.75 84 THR A CA 1
ATOM 648 C C . THR A 1 84 ? 12.659 12.332 -9.868 1.00 89.75 84 THR A C 1
ATOM 650 O O . THR A 1 84 ? 11.694 13.045 -9.604 1.00 89.75 84 THR A O 1
ATOM 653 N N . TYR A 1 85 ? 13.719 12.255 -9.067 1.00 84.25 85 TYR A N 1
ATOM 654 C CA . TYR A 1 85 ? 13.882 13.070 -7.868 1.00 84.25 85 TYR A CA 1
ATOM 655 C C . TYR A 1 85 ? 15.060 14.030 -8.040 1.00 84.25 85 TYR A C 1
ATOM 657 O O . TYR A 1 85 ? 16.168 13.611 -8.377 1.00 84.25 85 TYR A O 1
ATOM 665 N N . THR A 1 86 ? 14.825 15.322 -7.820 1.00 86.75 86 THR A N 1
ATOM 666 C CA . THR A 1 86 ? 15.853 16.371 -7.881 1.00 86.75 86 THR A CA 1
ATOM 667 C C . THR A 1 86 ? 16.595 16.460 -6.552 1.00 86.75 86 THR A C 1
ATOM 669 O O . THR A 1 86 ? 15.983 16.744 -5.520 1.00 86.75 86 THR A O 1
ATOM 672 N N . VAL A 1 87 ? 17.911 16.245 -6.563 1.00 81.38 87 VAL A N 1
ATOM 673 C CA . VAL A 1 87 ? 18.724 16.222 -5.338 1.00 81.38 87 VAL A CA 1
ATOM 674 C C . VAL A 1 87 ? 19.347 17.597 -5.078 1.00 81.38 87 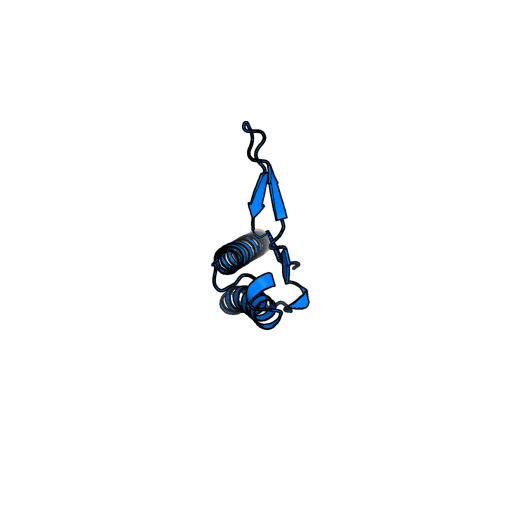VAL A C 1
ATOM 676 O O . VAL A 1 87 ? 20.481 17.853 -5.466 1.00 81.38 87 VAL A O 1
ATOM 679 N N . ALA A 1 88 ? 18.639 18.496 -4.392 1.00 81.06 88 ALA A N 1
ATOM 680 C CA . ALA A 1 88 ? 19.215 19.785 -3.995 1.00 81.06 88 ALA A CA 1
ATOM 681 C C . ALA A 1 88 ? 20.380 19.603 -2.989 1.00 81.06 88 ALA A C 1
ATOM 683 O O . ALA A 1 88 ? 20.289 18.732 -2.121 1.00 81.06 88 ALA A O 1
ATOM 684 N N . PRO A 1 89 ? 21.461 20.411 -3.054 1.00 77.38 89 PRO A N 1
ATOM 685 C CA . PRO A 1 89 ? 21.682 21.574 -3.927 1.00 77.38 89 PRO A CA 1
ATOM 686 C C . PRO A 1 89 ? 22.373 21.261 -5.273 1.00 77.38 89 PRO A C 1
ATOM 688 O O . PRO A 1 89 ? 22.755 22.183 -5.988 1.00 77.38 89 PRO A O 1
ATOM 691 N N . SER A 1 90 ? 22.564 19.989 -5.633 1.00 73.94 90 SER A N 1
ATOM 692 C CA . SER A 1 90 ? 23.205 19.597 -6.896 1.00 73.94 90 SER A CA 1
ATOM 693 C C . SER A 1 90 ? 22.180 19.563 -8.045 1.00 73.94 90 SER A C 1
ATOM 695 O O . SER A 1 90 ? 21.057 19.110 -7.845 1.00 73.94 90 SER A O 1
ATOM 697 N N . PRO A 1 91 ? 22.518 19.970 -9.281 1.00 70.56 91 PRO A N 1
ATOM 698 C CA . PRO A 1 91 ? 21.594 19.927 -10.424 1.00 70.56 91 PRO A CA 1
ATOM 699 C C . PRO A 1 91 ? 21.293 18.502 -10.946 1.00 70.56 91 PRO A C 1
ATOM 701 O O . PRO A 1 91 ? 20.826 18.334 -12.070 1.00 70.56 91 PRO A O 1
ATOM 704 N N . GLY A 1 92 ? 21.563 17.457 -10.159 1.00 79.12 92 GLY A N 1
ATOM 705 C CA . GLY A 1 92 ? 21.331 16.066 -10.537 1.00 79.12 92 GLY A CA 1
ATOM 706 C C . GLY A 1 92 ? 19.887 15.616 -10.307 1.00 79.12 92 GLY A C 1
ATOM 7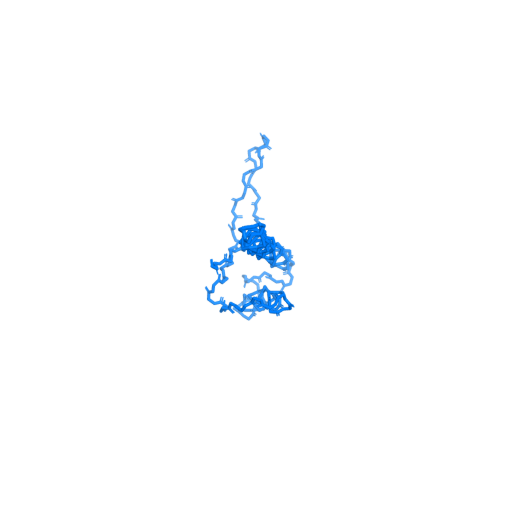07 O O . GLY A 1 92 ? 19.297 15.869 -9.253 1.00 79.12 92 GLY A O 1
ATOM 708 N N . THR A 1 93 ? 19.337 14.882 -11.275 1.00 84.62 93 THR A N 1
ATOM 709 C CA . THR A 1 93 ? 18.154 14.041 -11.060 1.00 84.62 93 THR A CA 1
ATOM 710 C C . THR A 1 93 ? 18.596 12.603 -10.831 1.00 84.62 93 THR A C 1
ATOM 712 O O . THR A 1 93 ? 19.521 12.113 -11.479 1.00 84.62 93 THR A O 1
ATOM 715 N N . VAL A 1 94 ? 17.942 11.920 -9.896 1.00 86.19 94 VAL A N 1
ATOM 716 C CA . VAL A 1 94 ? 18.093 10.476 -9.705 1.00 86.19 94 VAL A CA 1
ATOM 717 C C . VAL A 1 94 ? 16.794 9.787 -10.089 1.00 86.19 94 VAL A C 1
ATOM 719 O O . VAL A 1 94 ? 15.707 10.244 -9.731 1.00 86.19 94 VAL A O 1
ATOM 722 N N . THR A 1 95 ? 16.901 8.686 -10.829 1.00 88.19 95 THR A N 1
ATOM 723 C CA . THR A 1 95 ? 15.764 7.797 -11.066 1.00 88.19 95 THR A CA 1
ATOM 724 C C . THR A 1 95 ? 15.527 6.972 -9.807 1.00 88.19 95 THR A C 1
ATOM 726 O O . THR A 1 95 ? 16.418 6.263 -9.337 1.00 88.19 95 THR A O 1
ATOM 729 N N . ALA A 1 96 ? 14.323 7.070 -9.266 1.00 88.12 96 ALA A N 1
ATOM 730 C CA . ALA A 1 96 ? 13.863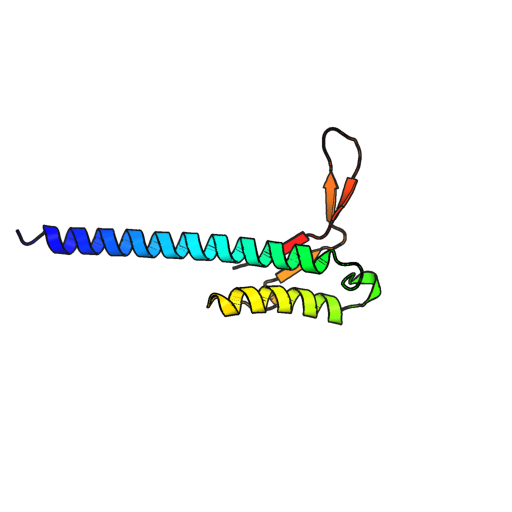 6.368 -8.084 1.00 88.12 96 ALA A CA 1
ATOM 731 C C . ALA A 1 96 ? 12.600 5.558 -8.403 1.00 88.12 96 ALA A C 1
ATOM 733 O O . ALA A 1 96 ? 11.977 5.715 -9.453 1.00 88.12 96 ALA A O 1
ATOM 734 N N . SER A 1 97 ? 12.205 4.699 -7.463 1.00 91.94 97 SER A N 1
ATOM 735 C CA . SER A 1 97 ? 10.901 4.046 -7.506 1.00 91.94 97 SER A CA 1
ATOM 736 C C . SER A 1 97 ? 9.945 4.719 -6.534 1.00 91.94 97 SER A C 1
ATOM 738 O O . SER A 1 97 ? 10.187 4.726 -5.330 1.00 91.94 97 SER A O 1
ATOM 740 N N . GLN A 1 98 ? 8.824 5.202 -7.054 1.00 93.50 98 GLN A N 1
ATOM 741 C CA . GLN A 1 98 ? 7.689 5.675 -6.277 1.00 93.50 98 GLN A CA 1
ATOM 742 C C . GLN A 1 98 ? 6.649 4.556 -6.167 1.00 93.50 98 GLN A C 1
ATOM 744 O O . GLN A 1 98 ? 6.320 3.908 -7.160 1.00 93.50 98 GLN A O 1
ATOM 749 N N . VAL A 1 99 ? 6.153 4.321 -4.953 1.00 95.25 99 VAL A N 1
ATOM 750 C CA . VAL A 1 99 ? 5.038 3.410 -4.677 1.00 95.25 99 VAL A CA 1
ATOM 751 C C . VAL A 1 99 ? 3.984 4.199 -3.920 1.00 95.25 99 VAL A C 1
ATOM 753 O O . VAL A 1 99 ? 4.278 4.762 -2.866 1.00 95.25 99 VAL A O 1
ATOM 756 N N . THR A 1 100 ? 2.775 4.239 -4.464 1.00 95.31 100 THR A N 1
ATOM 757 C CA . THR A 1 100 ? 1.634 4.951 -3.885 1.00 95.31 100 THR A CA 1
ATOM 758 C C . THR A 1 100 ? 0.580 3.934 -3.487 1.00 95.31 100 THR A C 1
ATOM 760 O O . THR A 1 100 ? 0.267 3.041 -4.270 1.00 95.31 100 THR A O 1
ATOM 763 N N . VAL A 1 101 ? 0.043 4.078 -2.277 1.00 95.31 101 VAL A N 1
ATOM 764 C CA . VAL A 1 101 ? -1.059 3.266 -1.755 1.00 95.31 101 VAL A CA 1
ATOM 765 C C . VAL A 1 101 ? -2.239 4.195 -1.511 1.00 95.31 101 VAL A C 1
ATOM 767 O O . VAL A 1 101 ? -2.114 5.151 -0.745 1.00 95.31 101 VAL A O 1
ATOM 770 N N . SER A 1 102 ? -3.355 3.932 -2.177 1.00 90.44 102 SER A N 1
ATOM 771 C CA . SER A 1 102 ? -4.629 4.613 -1.963 1.00 90.44 102 SER A CA 1
ATOM 772 C C . SER A 1 102 ? -5.457 3.806 -0.960 1.00 90.44 102 SER A C 1
ATOM 774 O O . SER A 1 102 ? -5.592 2.598 -1.113 1.00 90.44 102 SER A O 1
ATOM 776 N N . TYR A 1 103 ? -5.951 4.447 0.098 1.00 79.19 103 TYR A N 1
ATOM 777 C CA . TYR A 1 103 ? -6.767 3.820 1.141 1.00 79.19 103 TYR A CA 1
ATOM 778 C C . TYR A 1 103 ? -7.839 4.798 1.604 1.00 79.19 103 TYR A C 1
ATOM 780 O O . TYR A 1 103 ? -7.469 5.977 1.824 1.00 79.19 103 TYR A O 1
#